Protein AF-A0A534JIA8-F1 (afdb_monomer_lite)

pLDDT: mean 96.09, std 4.93, range [58.75, 98.56]

Radius of gyration: 18.16 Å; chains: 1; bounding box: 33×29×52 Å

Foldseek 3Di:
DVVVVVVCVVVVHDDDPCVVVVVVVQVVLVVVPNVSHPVVVVVVVVVCVVVVVVVVVVVVVVVVVVCCVVVVD

Secondary structure (DSSP, 8-state):
-HHHHHHHHHTT----HHHHHHHHHHHHHHHH-GGGS-HHHHHHHHHHHHHHHHHHHHHHHHHHHHHHHHHT-

Structure (mmCIF, N/CA/C/O backbone):
data_AF-A0A534JIA8-F1
#
_entry.id   AF-A0A534JIA8-F1
#
loop_
_atom_site.group_PDB
_atom_site.id
_atom_site.type_symbol
_atom_site.label_atom_id
_atom_site.label_alt_id
_atom_site.label_comp_id
_atom_site.label_asym_id
_atom_site.label_entity_id
_atom_site.label_seq_id
_atom_site.pdbx_PDB_ins_code
_atom_site.Cartn_x
_atom_site.Cartn_y
_atom_site.Cartn_z
_atom_site.occupancy
_atom_site.B_iso_or_equiv
_atom_site.auth_seq_id
_atom_site.auth_comp_id
_atom_site.auth_asym_id
_atom_site.auth_atom_id
_atom_site.pdbx_PDB_model_num
ATOM 1 N N . GLY A 1 1 ? 12.368 7.525 -8.423 1.00 90.12 1 GLY A N 1
ATOM 2 C CA . GLY A 1 1 ? 12.317 6.834 -7.121 1.00 90.12 1 GLY A CA 1
ATOM 3 C C . GLY A 1 1 ? 12.825 7.738 -6.019 1.00 90.12 1 GLY A C 1
ATOM 4 O O . GLY A 1 1 ? 12.032 8.482 -5.467 1.00 90.12 1 GLY A O 1
ATOM 5 N N . GLY A 1 2 ? 14.137 7.734 -5.756 1.00 95.44 2 GLY A N 1
ATOM 6 C CA . GLY A 1 2 ? 14.745 8.485 -4.645 1.00 95.44 2 GLY A CA 1
ATOM 7 C C . GLY A 1 2 ? 14.451 9.989 -4.634 1.00 95.44 2 GLY A C 1
ATOM 8 O O . GLY A 1 2 ? 14.020 10.499 -3.611 1.00 95.44 2 GLY A O 1
ATOM 9 N N . ILE A 1 3 ? 14.575 10.675 -5.777 1.00 97.19 3 ILE A N 1
ATOM 10 C CA . ILE A 1 3 ? 14.265 12.118 -5.879 1.00 97.19 3 ILE A CA 1
ATOM 11 C C . ILE A 1 3 ? 12.805 12.411 -5.499 1.00 97.19 3 ILE A C 1
ATOM 13 O O . ILE A 1 3 ? 12.538 13.359 -4.769 1.00 97.19 3 ILE A O 1
ATOM 17 N N . ALA A 1 4 ? 11.863 11.572 -5.943 1.00 96.75 4 ALA A N 1
ATOM 18 C CA . ALA A 1 4 ? 10.451 11.734 -5.601 1.00 96.75 4 ALA A CA 1
ATOM 19 C C . ALA A 1 4 ? 10.213 11.548 -4.095 1.00 96.75 4 ALA A C 1
ATOM 21 O O . ALA A 1 4 ? 9.524 12.362 -3.494 1.00 96.75 4 ALA A O 1
ATOM 22 N N . LEU A 1 5 ? 10.829 10.528 -3.481 1.00 97.75 5 LEU A N 1
ATOM 23 C CA . LEU A 1 5 ? 10.726 10.295 -2.036 1.00 97.75 5 LEU A CA 1
ATOM 24 C C . LEU A 1 5 ? 11.345 11.422 -1.209 1.00 97.75 5 LEU A C 1
ATOM 26 O O . LEU A 1 5 ? 10.750 11.846 -0.222 1.00 97.75 5 LEU A O 1
ATOM 30 N N . ALA A 1 6 ? 12.509 11.926 -1.621 1.00 97.94 6 ALA A N 1
ATOM 31 C CA . ALA A 1 6 ? 13.142 13.072 -0.981 1.00 97.94 6 ALA A CA 1
ATOM 32 C C . ALA A 1 6 ? 12.242 14.314 -1.074 1.00 97.94 6 ALA A C 1
ATOM 34 O O . ALA A 1 6 ? 12.012 14.975 -0.067 1.00 97.94 6 ALA A O 1
ATOM 35 N N . GLY A 1 7 ? 11.660 14.580 -2.248 1.00 98.12 7 GLY A N 1
ATOM 36 C CA . GLY A 1 7 ? 10.713 15.678 -2.438 1.00 98.12 7 GLY A CA 1
ATOM 37 C C . GLY A 1 7 ? 9.479 15.565 -1.540 1.00 98.12 7 GLY A C 1
ATOM 38 O O . GLY A 1 7 ? 9.129 16.524 -0.860 1.00 98.12 7 GLY A O 1
ATOM 39 N N . THR A 1 8 ? 8.847 14.389 -1.472 1.00 97.31 8 THR A N 1
ATOM 40 C CA . THR A 1 8 ? 7.665 14.176 -0.616 1.00 97.31 8 THR A CA 1
ATOM 41 C C . THR A 1 8 ? 7.995 14.250 0.872 1.00 97.31 8 THR A C 1
ATOM 43 O O . THR A 1 8 ? 7.190 14.762 1.642 1.00 97.31 8 THR A O 1
ATOM 46 N N . ALA A 1 9 ? 9.183 13.787 1.274 1.00 96.75 9 ALA A N 1
ATOM 47 C CA . ALA A 1 9 ? 9.644 13.874 2.656 1.00 96.75 9 ALA A CA 1
ATOM 48 C C . ALA A 1 9 ? 9.889 15.329 3.079 1.00 96.75 9 ALA A C 1
ATOM 50 O O . ALA A 1 9 ? 9.414 15.742 4.132 1.00 96.75 9 ALA A O 1
ATOM 51 N N . LEU A 1 10 ? 10.563 16.123 2.236 1.00 98.25 10 LEU A N 1
ATOM 52 C CA . LEU A 1 10 ? 10.788 17.553 2.481 1.00 98.25 10 LEU A CA 1
ATOM 53 C C . LEU A 1 10 ? 9.479 18.354 2.496 1.00 98.25 10 LEU A C 1
ATOM 55 O O . LEU A 1 10 ? 9.364 19.325 3.235 1.00 98.25 10 LEU A O 1
ATOM 59 N N . ALA A 1 11 ? 8.488 17.933 1.708 1.00 97.69 11 ALA A N 1
ATOM 60 C CA . ALA A 1 11 ? 7.164 18.547 1.674 1.00 97.69 11 ALA A CA 1
ATOM 61 C C . ALA A 1 11 ? 6.227 18.081 2.809 1.00 97.69 11 ALA A C 1
ATOM 63 O O . ALA A 1 11 ? 5.103 18.570 2.896 1.00 97.69 11 ALA A O 1
ATOM 64 N N . GLY A 1 12 ? 6.639 17.120 3.647 1.00 96.69 12 GLY A N 1
ATOM 65 C CA . GLY A 1 12 ? 5.799 16.565 4.717 1.00 96.69 12 GLY A CA 1
ATOM 66 C C . GLY A 1 12 ? 4.576 15.783 4.220 1.00 96.69 12 GLY A C 1
ATOM 67 O O . GLY A 1 12 ? 3.626 15.583 4.973 1.00 96.69 12 GLY A O 1
ATOM 68 N N . VAL A 1 13 ? 4.573 15.344 2.957 1.00 97.62 13 VAL A N 1
ATOM 69 C CA . VAL A 1 13 ? 3.443 14.626 2.357 1.00 97.62 13 VAL A CA 1
ATOM 70 C C . VAL A 1 13 ? 3.602 13.127 2.626 1.00 97.62 13 VAL A C 1
ATOM 72 O O . VAL A 1 13 ? 4.558 12.521 2.129 1.00 97.62 13 VAL A O 1
ATOM 75 N N . PRO A 1 14 ? 2.680 12.490 3.372 1.00 96.00 14 PRO A N 1
ATOM 76 C CA . PRO A 1 14 ? 2.760 11.061 3.631 1.00 96.00 14 PRO A CA 1
ATOM 77 C C . PRO A 1 14 ? 2.499 10.284 2.337 1.00 96.00 14 PRO A C 1
ATOM 79 O O . PRO A 1 14 ? 1.437 10.391 1.725 1.00 96.00 14 PRO A O 1
ATOM 82 N N . VAL A 1 15 ? 3.475 9.477 1.922 1.00 96.56 15 VAL A N 1
ATOM 83 C CA . VAL A 1 15 ? 3.385 8.632 0.726 1.00 96.56 15 VAL A CA 1
ATOM 84 C C . VAL A 1 15 ? 3.871 7.215 1.013 1.00 96.56 15 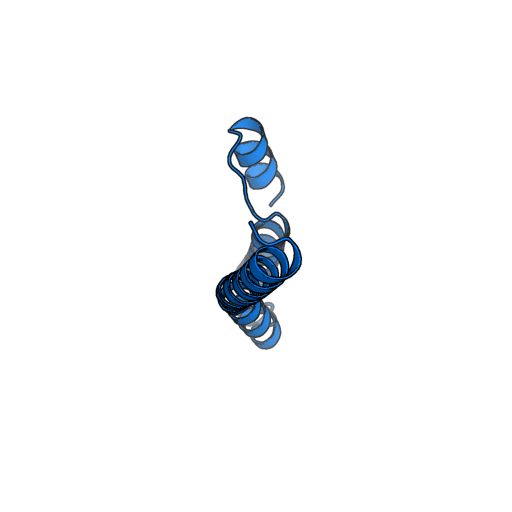VAL A C 1
ATOM 86 O O . VAL A 1 15 ? 4.719 6.985 1.874 1.00 96.56 15 VAL A O 1
ATOM 89 N N . SER A 1 16 ? 3.367 6.243 0.252 1.00 95.75 16 SER A N 1
ATOM 90 C CA . SER A 1 16 ? 3.860 4.865 0.309 1.00 95.75 16 SER A CA 1
ATOM 91 C C . SER A 1 16 ? 5.195 4.738 -0.430 1.00 95.75 16 SER A C 1
ATOM 93 O O . SER A 1 16 ? 5.248 4.822 -1.661 1.00 95.75 16 SER A O 1
ATOM 95 N N . THR A 1 17 ? 6.279 4.476 0.305 1.00 96.38 17 THR A N 1
ATOM 96 C CA . THR A 1 17 ? 7.613 4.257 -0.282 1.00 96.38 17 THR A CA 1
ATOM 97 C C . THR A 1 17 ? 7.644 3.026 -1.189 1.00 96.38 17 THR A C 1
ATOM 99 O O . THR A 1 17 ? 8.252 3.069 -2.260 1.00 96.38 17 THR A O 1
ATOM 102 N N . THR A 1 18 ? 6.917 1.962 -0.829 1.00 96.06 18 THR A N 1
ATOM 103 C CA . THR A 1 18 ? 6.761 0.758 -1.655 1.00 96.06 18 THR A CA 1
ATOM 104 C C . THR A 1 18 ? 6.109 1.082 -2.995 1.00 96.06 18 THR A C 1
ATOM 106 O O . THR A 1 18 ? 6.636 0.684 -4.030 1.00 96.06 18 THR A O 1
ATOM 109 N N . HIS A 1 19 ? 5.017 1.856 -3.005 1.00 96.38 19 HIS A N 1
ATOM 110 C CA . HIS A 1 19 ? 4.349 2.249 -4.248 1.00 96.38 19 HIS A CA 1
ATOM 111 C C . HIS A 1 19 ? 5.300 3.059 -5.148 1.00 96.38 19 HIS A C 1
ATOM 113 O O . HIS A 1 19 ? 5.478 2.732 -6.322 1.00 96.38 19 HIS A O 1
ATOM 119 N N . VAL A 1 20 ? 6.002 4.051 -4.591 1.00 97.44 20 VAL A N 1
ATOM 120 C CA . VAL A 1 20 ? 6.933 4.892 -5.363 1.00 97.44 20 VAL A CA 1
ATOM 121 C C . VAL A 1 20 ? 8.096 4.083 -5.951 1.00 97.44 20 VAL A C 1
ATOM 123 O O . VAL A 1 20 ? 8.446 4.270 -7.120 1.00 97.44 20 VAL A O 1
ATOM 126 N N . ILE A 1 21 ? 8.707 3.180 -5.179 1.00 97.88 21 ILE A N 1
ATOM 127 C CA . ILE A 1 21 ? 9.847 2.381 -5.653 1.00 97.88 21 ILE A CA 1
ATOM 128 C C . ILE A 1 21 ? 9.406 1.296 -6.639 1.00 97.88 21 ILE A C 1
ATOM 130 O O . ILE A 1 21 ? 10.026 1.171 -7.695 1.00 97.88 21 ILE A O 1
ATOM 134 N N . SER A 1 22 ? 8.327 0.555 -6.364 1.00 97.00 22 SER A N 1
ATOM 135 C CA . SER A 1 22 ? 7.814 -0.460 -7.294 1.00 97.00 22 SER A CA 1
ATOM 136 C C . SER A 1 22 ? 7.449 0.154 -8.646 1.00 97.00 22 SER A C 1
ATOM 138 O O . SER A 1 22 ? 7.845 -0.380 -9.682 1.00 97.00 22 SER A O 1
ATOM 140 N N . SER A 1 23 ? 6.775 1.308 -8.655 1.00 96.75 23 SER A N 1
ATOM 141 C CA . SER A 1 23 ? 6.452 2.029 -9.892 1.00 96.75 23 SER A CA 1
ATOM 142 C C . SER A 1 23 ? 7.694 2.563 -10.606 1.00 96.75 23 SER A C 1
ATOM 144 O O . SER A 1 23 ? 7.767 2.483 -11.831 1.00 96.75 23 SER A O 1
ATOM 146 N N . ALA A 1 24 ? 8.716 3.021 -9.874 1.00 97.62 24 ALA A N 1
ATOM 147 C CA . ALA A 1 24 ? 9.987 3.421 -10.476 1.00 97.62 24 ALA A CA 1
ATOM 148 C C . ALA A 1 24 ? 10.712 2.243 -11.154 1.00 97.62 24 ALA A C 1
ATOM 150 O O . ALA A 1 24 ? 11.217 2.403 -12.263 1.00 97.62 24 ALA A O 1
ATOM 151 N N . ILE A 1 25 ? 10.729 1.059 -10.532 1.00 96.81 25 ILE A N 1
ATOM 152 C CA . ILE A 1 25 ? 11.324 -0.158 -11.113 1.00 96.81 25 ILE A CA 1
ATOM 153 C C . ILE A 1 25 ? 10.568 -0.574 -12.381 1.00 96.81 25 ILE A C 1
ATOM 155 O O . ILE A 1 25 ? 11.193 -0.858 -13.403 1.00 96.81 25 ILE A O 1
ATOM 159 N N . MET A 1 26 ? 9.230 -0.571 -12.343 1.00 97.31 26 MET A N 1
ATOM 160 C CA . MET A 1 26 ? 8.405 -0.840 -13.527 1.00 97.31 26 MET A CA 1
ATOM 161 C C . MET A 1 26 ? 8.685 0.173 -14.647 1.00 97.31 26 MET A C 1
ATOM 163 O O . MET A 1 26 ? 8.848 -0.226 -15.798 1.00 97.31 26 MET A O 1
ATOM 167 N N . GLY A 1 27 ? 8.826 1.458 -14.305 1.00 96.56 27 GLY A N 1
ATOM 168 C CA . GLY A 1 27 ? 9.192 2.521 -15.241 1.00 96.56 27 GLY A CA 1
ATOM 169 C C . GLY A 1 27 ? 10.550 2.293 -15.909 1.00 96.56 27 GLY A C 1
ATOM 170 O O . GLY A 1 27 ? 10.642 2.367 -17.130 1.00 96.56 27 GLY A O 1
ATOM 171 N N . VAL A 1 28 ? 11.588 1.931 -15.144 1.00 97.06 28 VAL A N 1
ATOM 172 C CA . VAL A 1 28 ? 12.921 1.602 -15.692 1.00 97.06 28 VAL A CA 1
ATOM 173 C C . VAL A 1 28 ? 12.868 0.382 -16.620 1.00 97.06 28 VAL A C 1
ATOM 175 O O . VAL A 1 28 ? 13.536 0.359 -17.649 1.00 97.06 28 VAL A O 1
ATOM 178 N N . GLY A 1 29 ? 12.062 -0.633 -16.301 1.00 95.94 29 GLY A N 1
ATOM 179 C CA . GLY A 1 29 ? 11.847 -1.764 -17.209 1.00 95.94 29 GLY A CA 1
ATOM 180 C C . GLY A 1 29 ? 11.197 -1.328 -18.527 1.00 95.94 29 GLY A C 1
ATOM 181 O O . GLY A 1 29 ? 11.644 -1.724 -19.606 1.00 95.94 29 GLY A O 1
ATOM 182 N N . ALA A 1 30 ? 10.185 -0.462 -18.441 1.00 97.06 30 ALA A N 1
ATOM 183 C CA . ALA A 1 30 ? 9.431 0.024 -19.590 1.00 97.06 30 ALA A CA 1
ATOM 184 C C . ALA A 1 30 ? 10.269 0.880 -20.556 1.00 97.06 30 ALA A C 1
ATOM 186 O O . ALA A 1 30 ? 10.034 0.797 -21.760 1.00 97.06 30 ALA A O 1
ATOM 187 N N . THR A 1 31 ? 11.271 1.634 -20.075 1.00 97.19 31 THR A N 1
ATOM 188 C CA . THR A 1 31 ? 12.161 2.427 -20.952 1.00 97.19 31 THR A CA 1
ATOM 189 C C . THR A 1 31 ? 13.064 1.568 -21.832 1.00 97.19 31 THR A C 1
ATOM 191 O O . THR A 1 31 ? 13.489 2.017 -22.892 1.00 97.19 31 THR A O 1
ATOM 194 N N . ARG A 1 32 ? 13.363 0.329 -21.422 1.00 94.75 32 ARG A N 1
ATOM 195 C CA . ARG A 1 32 ? 14.115 -0.623 -22.252 1.00 94.75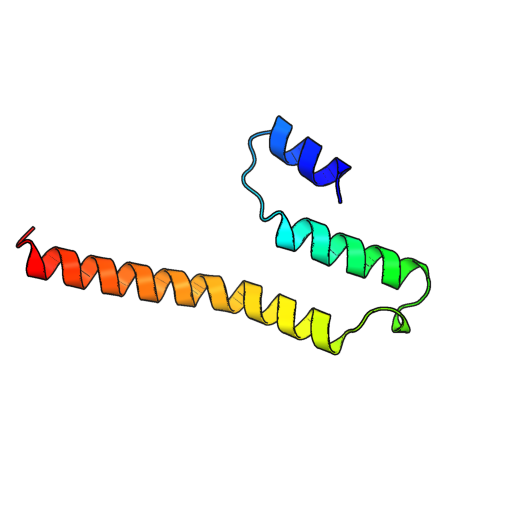 32 ARG A CA 1
ATOM 196 C C . ARG A 1 32 ? 13.197 -1.282 -23.275 1.00 94.75 32 ARG A C 1
ATOM 198 O O . ARG A 1 32 ? 13.512 -1.294 -24.458 1.00 94.75 32 ARG A O 1
ATOM 205 N N . ARG A 1 33 ? 12.089 -1.866 -22.808 1.00 93.81 33 ARG A N 1
ATOM 206 C CA . ARG A 1 33 ? 10.988 -2.408 -23.623 1.00 93.81 33 ARG A CA 1
ATOM 207 C C . ARG A 1 33 ? 9.821 -2.781 -22.719 1.00 93.81 33 ARG A C 1
ATOM 209 O O . ARG A 1 33 ? 10.034 -3.301 -21.626 1.00 93.81 33 ARG A O 1
ATOM 216 N N . LEU A 1 34 ? 8.587 -2.645 -23.204 1.00 94.00 34 LEU A N 1
ATOM 217 C CA . LEU A 1 34 ? 7.396 -2.993 -22.417 1.00 94.00 34 LEU A CA 1
ATOM 218 C C . LEU A 1 34 ? 7.405 -4.454 -21.938 1.00 94.00 34 LEU A C 1
ATOM 220 O O . LEU A 1 34 ? 6.966 -4.736 -20.829 1.00 94.00 34 LEU A O 1
ATOM 224 N N . SER A 1 35 ? 7.960 -5.386 -22.714 1.00 94.06 35 SER A N 1
ATOM 225 C CA . SER A 1 35 ? 8.060 -6.802 -22.327 1.00 94.06 35 SER A CA 1
ATOM 226 C C . SER A 1 35 ? 9.080 -7.093 -21.219 1.00 94.06 35 SER A C 1
ATOM 228 O O . SER A 1 35 ? 9.057 -8.180 -20.649 1.00 94.06 35 SER A O 1
ATOM 230 N N . ALA A 1 36 ? 9.975 -6.153 -20.887 1.00 95.38 36 ALA A N 1
ATOM 231 C CA . ALA A 1 36 ? 10.899 -6.303 -19.761 1.00 95.38 36 ALA A CA 1
ATOM 232 C C . ALA A 1 36 ? 10.190 -6.136 -18.407 1.00 95.38 36 ALA A C 1
ATOM 234 O O . ALA A 1 36 ? 10.698 -6.586 -17.380 1.00 95.38 36 ALA A O 1
ATOM 235 N N . VAL A 1 37 ? 9.003 -5.524 -18.399 1.00 97.38 37 VAL A N 1
ATOM 236 C CA . VAL A 1 37 ? 8.158 -5.440 -17.210 1.00 97.38 37 VAL A CA 1
ATOM 237 C C . VAL A 1 37 ? 7.425 -6.764 -17.014 1.00 97.38 37 VAL A C 1
ATOM 239 O O . VAL A 1 37 ? 6.757 -7.282 -17.908 1.00 97.38 37 VAL A O 1
ATOM 242 N N . ARG A 1 38 ? 7.492 -7.305 -15.795 1.00 96.50 38 ARG A N 1
ATOM 243 C CA . ARG A 1 38 ? 6.724 -8.492 -15.400 1.00 96.50 38 ARG A CA 1
ATOM 244 C C . ARG A 1 38 ? 5.266 -8.114 -15.125 1.00 96.50 38 ARG A C 1
ATOM 246 O O . ARG A 1 38 ? 4.856 -8.013 -13.970 1.00 96.50 38 ARG A O 1
ATOM 253 N N . TRP A 1 39 ? 4.470 -7.927 -16.177 1.00 96.69 39 TRP A N 1
ATOM 254 C CA . TRP A 1 39 ? 3.080 -7.449 -16.084 1.00 96.69 39 TRP A CA 1
ATOM 255 C C . TRP A 1 39 ? 2.174 -8.283 -15.172 1.00 96.69 39 TRP A C 1
ATOM 257 O O . TRP A 1 39 ? 1.308 -7.727 -14.499 1.00 96.69 39 TRP A O 1
ATOM 267 N N . GLY A 1 40 ? 2.397 -9.599 -15.089 1.00 97.44 40 GLY A N 1
ATOM 268 C CA . GLY A 1 40 ? 1.668 -10.459 -14.151 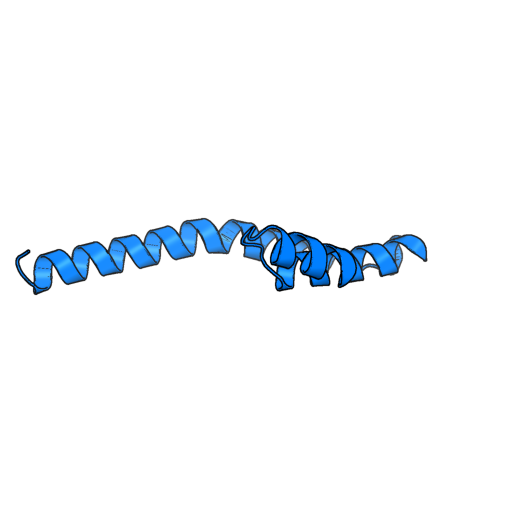1.00 97.44 40 GLY A CA 1
ATOM 269 C C . GLY A 1 40 ? 1.906 -10.080 -12.684 1.00 97.44 40 GLY A C 1
ATOM 270 O O . GLY A 1 40 ? 0.969 -10.071 -11.890 1.00 97.44 40 GLY A O 1
ATOM 271 N N . VAL A 1 41 ? 3.139 -9.706 -12.330 1.00 96.81 41 VAL A N 1
ATOM 272 C CA . VAL A 1 41 ? 3.493 -9.237 -10.982 1.00 96.81 41 VAL A CA 1
ATOM 273 C C . VAL A 1 41 ? 2.986 -7.815 -10.766 1.00 96.81 41 VAL A C 1
ATOM 275 O O . VAL A 1 41 ? 2.342 -7.554 -9.756 1.00 96.81 41 VAL A O 1
ATOM 278 N N . ALA A 1 42 ? 3.192 -6.924 -11.741 1.00 97.00 42 ALA A N 1
ATOM 279 C CA . ALA A 1 42 ? 2.700 -5.546 -11.694 1.00 97.00 42 ALA A CA 1
ATOM 280 C C . ALA A 1 42 ? 1.192 -5.486 -11.404 1.00 97.00 42 ALA A C 1
ATOM 282 O O . ALA A 1 42 ? 0.751 -4.782 -10.502 1.00 97.00 42 ALA A O 1
ATOM 283 N N . ARG A 1 43 ? 0.399 -6.301 -12.109 1.00 97.62 43 ARG A N 1
ATOM 284 C CA . ARG A 1 43 ? -1.052 -6.380 -11.908 1.00 97.62 43 ARG A CA 1
ATOM 285 C C . ARG A 1 43 ? -1.424 -6.887 -10.513 1.00 97.62 43 ARG A C 1
ATOM 287 O O . ARG A 1 43 ? -2.335 -6.340 -9.903 1.00 97.62 43 ARG A O 1
ATOM 294 N N . ARG A 1 44 ? -0.731 -7.911 -10.000 1.00 97.88 44 ARG A N 1
ATOM 295 C CA . ARG A 1 44 ? -0.954 -8.420 -8.632 1.00 97.88 44 ARG A CA 1
ATOM 296 C C . ARG A 1 44 ? -0.671 -7.351 -7.581 1.00 97.88 44 ARG A C 1
ATOM 298 O O . ARG A 1 44 ? -1.440 -7.219 -6.640 1.00 97.88 44 ARG A O 1
ATOM 305 N N . ILE A 1 45 ? 0.397 -6.579 -7.770 1.00 97.31 45 ILE A N 1
ATOM 306 C CA . ILE A 1 45 ? 0.765 -5.471 -6.885 1.00 97.31 45 ILE A CA 1
ATOM 307 C C . ILE A 1 45 ? -0.334 -4.397 -6.877 1.00 97.31 45 ILE A C 1
ATOM 309 O O . ILE A 1 45 ? -0.778 -3.995 -5.806 1.00 97.31 45 ILE A O 1
ATOM 313 N N . VAL A 1 46 ? -0.820 -3.982 -8.051 1.00 97.25 46 VAL A N 1
ATOM 314 C CA . VAL A 1 46 ? -1.891 -2.973 -8.156 1.00 97.25 46 VAL A CA 1
ATOM 315 C C . VAL A 1 46 ? -3.169 -3.439 -7.458 1.00 97.25 46 VAL A C 1
ATOM 317 O O . VAL A 1 46 ? -3.756 -2.683 -6.687 1.00 97.25 46 VAL A O 1
ATOM 320 N N . TRP A 1 47 ? -3.578 -4.695 -7.667 1.00 98.12 47 TRP A N 1
ATOM 321 C CA . TRP A 1 47 ? -4.733 -5.255 -6.961 1.00 98.12 47 TRP A CA 1
ATOM 322 C C . TRP A 1 47 ? -4.524 -5.318 -5.453 1.00 98.12 47 TRP A C 1
ATOM 324 O O . TRP A 1 47 ? -5.446 -4.997 -4.708 1.00 98.12 47 TRP A O 1
ATOM 334 N N . ALA A 1 48 ? -3.323 -5.681 -4.996 1.00 96.75 48 ALA A N 1
ATOM 335 C CA . ALA A 1 48 ? -3.005 -5.671 -3.576 1.00 96.75 48 ALA A CA 1
ATOM 336 C C . ALA A 1 48 ? -3.183 -4.266 -2.979 1.00 96.75 48 ALA A C 1
ATOM 338 O O . ALA A 1 48 ? -3.860 -4.144 -1.967 1.00 96.75 48 ALA A O 1
ATOM 339 N N . TRP A 1 49 ? -2.681 -3.209 -3.629 1.00 96.19 49 TRP A N 1
ATOM 340 C CA . TRP A 1 49 ? -2.844 -1.827 -3.152 1.00 96.19 49 TRP A CA 1
ATOM 341 C C . TRP A 1 49 ? -4.310 -1.424 -2.987 1.00 96.19 49 TRP A C 1
ATOM 343 O O . TRP A 1 49 ? -4.685 -0.848 -1.965 1.00 96.19 49 TRP A O 1
ATOM 353 N N . VAL A 1 50 ? -5.145 -1.753 -3.976 1.00 97.12 50 VAL A N 1
ATOM 354 C CA . VAL A 1 50 ? -6.577 -1.438 -3.928 1.00 97.12 50 VAL A CA 1
ATOM 355 C C . VAL A 1 50 ? -7.271 -2.234 -2.830 1.00 97.12 50 VAL A C 1
ATOM 357 O O . VAL A 1 50 ? -8.048 -1.654 -2.085 1.00 97.12 50 VAL A O 1
ATOM 360 N N . LEU A 1 51 ? -6.980 -3.531 -2.692 1.00 97.56 51 LEU A N 1
ATOM 361 C CA . LEU A 1 51 ? -7.626 -4.409 -1.710 1.00 97.56 51 LEU A CA 1
ATOM 362 C C . LEU A 1 51 ? -7.183 -4.139 -0.268 1.00 97.56 51 LEU A C 1
ATOM 364 O O . LEU A 1 51 ? -7.970 -4.333 0.657 1.00 97.56 51 LEU A O 1
ATOM 368 N N . THR A 1 52 ? -5.956 -3.662 -0.050 1.00 96.38 52 THR A N 1
ATOM 369 C CA . THR A 1 52 ? -5.458 -3.372 1.302 1.00 96.38 52 THR A CA 1
ATOM 370 C C . THR A 1 52 ? -6.206 -2.232 1.986 1.00 96.38 52 THR A C 1
ATOM 372 O O . THR A 1 52 ? -6.329 -2.251 3.207 1.00 96.38 52 THR A O 1
ATOM 375 N N . ILE A 1 53 ? -6.747 -1.270 1.233 1.00 96.12 53 ILE A N 1
ATOM 376 C CA . ILE A 1 53 ? -7.517 -0.146 1.787 1.00 96.12 53 ILE A CA 1
ATOM 377 C C . ILE A 1 53 ? -8.834 -0.620 2.438 1.00 96.12 53 ILE A C 1
ATOM 379 O O . ILE A 1 53 ? -8.989 -0.422 3.645 1.00 96.12 53 ILE A O 1
ATOM 383 N N . PRO A 1 54 ? -9.769 -1.278 1.719 1.00 97.88 54 PRO A N 1
ATOM 384 C CA . PRO A 1 54 ? -11.006 -1.765 2.317 1.00 97.88 54 PRO A CA 1
ATO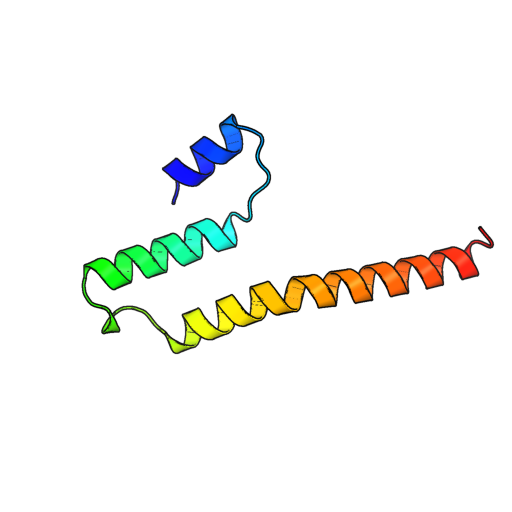M 385 C C . PRO A 1 54 ? -10.741 -2.854 3.357 1.00 97.88 54 PRO A C 1
ATOM 387 O O . PRO A 1 54 ? -11.395 -2.853 4.393 1.00 97.88 54 PRO A O 1
ATOM 390 N N . ALA A 1 55 ? -9.758 -3.737 3.143 1.00 98.12 55 ALA A N 1
ATOM 391 C CA . ALA A 1 55 ? -9.400 -4.743 4.141 1.00 98.12 55 ALA A CA 1
ATOM 392 C C . ALA A 1 55 ? -8.966 -4.097 5.467 1.00 98.12 55 ALA A C 1
ATOM 394 O O . ALA A 1 55 ? -9.448 -4.492 6.526 1.00 98.12 55 ALA A O 1
ATOM 395 N N . SER A 1 56 ? -8.122 -3.060 5.415 1.00 97.44 56 SER A N 1
ATOM 396 C CA . SER A 1 56 ? -7.693 -2.336 6.620 1.00 97.44 56 SER A CA 1
ATOM 397 C C . SER A 1 56 ? -8.855 -1.605 7.289 1.00 97.44 56 SER A C 1
ATOM 399 O O . SER A 1 56 ? -8.956 -1.628 8.512 1.00 97.44 56 SER A O 1
ATOM 401 N N . ALA A 1 57 ? -9.761 -1.006 6.507 1.00 98.12 57 ALA A N 1
ATOM 402 C CA . ALA A 1 57 ? -10.956 -0.349 7.036 1.00 98.12 57 ALA A CA 1
ATOM 403 C C . ALA A 1 57 ? -11.886 -1.336 7.761 1.00 98.12 57 ALA A C 1
ATOM 405 O O . ALA A 1 57 ? -12.348 -1.051 8.864 1.00 98.12 57 ALA A O 1
ATOM 406 N N . VAL A 1 58 ? -12.117 -2.516 7.176 1.00 98.56 58 VAL A N 1
ATOM 407 C CA . VAL A 1 58 ? -12.931 -3.577 7.787 1.00 98.56 58 VAL A CA 1
ATOM 408 C C . VAL A 1 58 ? -12.290 -4.073 9.079 1.00 98.56 58 VAL A C 1
ATOM 410 O O . VAL A 1 58 ? -12.961 -4.126 10.107 1.00 98.56 58 VAL A O 1
ATOM 413 N N . VAL A 1 59 ? -10.993 -4.393 9.055 1.00 98.44 59 VAL A N 1
ATOM 414 C CA . VAL A 1 59 ? -10.275 -4.874 10.245 1.00 98.44 59 VAL A CA 1
ATOM 415 C C . VAL A 1 59 ? -10.302 -3.823 11.354 1.00 98.44 59 VAL A C 1
ATOM 417 O O . VAL A 1 59 ? -10.650 -4.149 12.486 1.00 98.44 59 VAL A O 1
ATOM 420 N N . ALA A 1 60 ? -10.010 -2.559 11.038 1.00 98.31 60 ALA A N 1
ATOM 421 C CA . ALA A 1 60 ? -10.067 -1.470 12.010 1.00 98.31 60 ALA A CA 1
ATOM 422 C C . ALA A 1 60 ? -11.480 -1.286 12.590 1.00 98.31 60 ALA A C 1
ATOM 424 O O . ALA A 1 60 ? -11.627 -1.121 13.799 1.00 98.31 60 ALA A O 1
ATOM 425 N N . GLY A 1 61 ? -12.521 -1.369 11.755 1.00 98.12 61 GLY A N 1
ATOM 426 C CA . GLY A 1 61 ? -13.916 -1.271 12.188 1.00 98.12 61 GLY A CA 1
ATOM 427 C C . GLY A 1 61 ? -14.329 -2.405 13.126 1.00 98.12 61 GLY A C 1
ATOM 428 O O . GLY A 1 61 ? -14.924 -2.151 14.171 1.00 98.12 61 GLY A O 1
ATOM 429 N N . VAL A 1 62 ? -13.962 -3.649 12.801 1.00 98.31 62 VAL A N 1
ATOM 430 C CA . VAL A 1 62 ? -14.222 -4.813 13.662 1.00 98.31 62 VAL A CA 1
ATOM 431 C C . VAL A 1 62 ? -13.517 -4.653 15.006 1.00 98.31 62 VAL A C 1
ATOM 433 O O . VAL A 1 62 ? -14.152 -4.803 16.047 1.00 98.31 62 VAL A O 1
ATOM 436 N N . VAL A 1 63 ? -12.231 -4.293 14.996 1.00 97.94 63 VAL A N 1
ATOM 437 C CA . VAL A 1 63 ? -11.460 -4.072 16.228 1.00 97.94 63 VAL A CA 1
ATOM 438 C C . VAL A 1 63 ? -12.089 -2.966 17.075 1.00 97.94 63 VAL A C 1
ATOM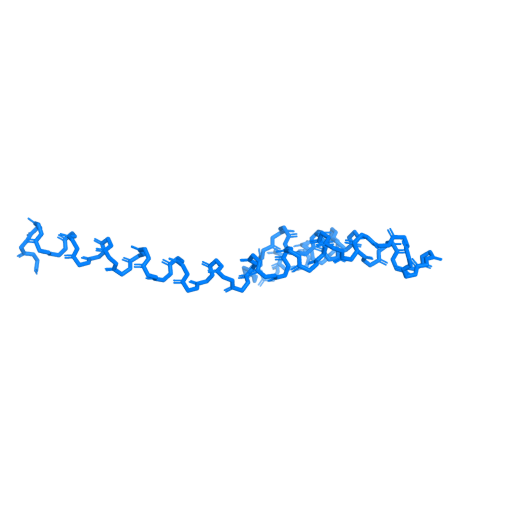 440 O O . VAL A 1 63 ? -12.254 -3.147 18.278 1.00 97.94 63 VAL A O 1
ATOM 443 N N . TYR A 1 64 ? -12.505 -1.854 16.463 1.00 97.31 64 TYR A N 1
ATOM 444 C CA . TYR A 1 64 ? -13.179 -0.764 17.167 1.00 97.31 64 TYR A CA 1
ATOM 445 C C . TYR A 1 64 ? -14.474 -1.225 17.847 1.00 97.31 64 TYR A C 1
ATOM 447 O O . TYR A 1 64 ? -14.674 -0.945 19.027 1.00 97.31 64 TYR A O 1
ATOM 455 N N . VAL A 1 65 ? -15.335 -1.960 17.135 1.00 97.44 65 VAL A N 1
ATOM 456 C CA . VAL A 1 65 ? -16.598 -2.468 17.695 1.00 97.44 65 VAL A CA 1
ATOM 457 C C . VAL A 1 65 ? -16.336 -3.422 18.859 1.00 97.44 65 VAL A C 1
ATOM 459 O O . VAL A 1 65 ? -16.967 -3.289 19.905 1.00 97.44 65 VAL A O 1
ATOM 462 N N . VAL A 1 66 ? -15.383 -4.345 18.705 1.00 97.38 66 VAL A N 1
ATOM 463 C CA . VAL A 1 66 ? -15.009 -5.293 19.763 1.00 97.38 66 VAL A CA 1
ATOM 464 C C . VAL A 1 66 ? -14.513 -4.556 21.003 1.00 97.38 66 VAL A C 1
ATOM 466 O O . VAL A 1 66 ? -14.984 -4.834 22.102 1.00 97.38 66 VAL A O 1
ATOM 469 N N . LEU A 1 67 ? -13.604 -3.591 20.836 1.00 97.19 67 LEU A N 1
ATOM 470 C CA . LEU A 1 67 ? -13.072 -2.806 21.950 1.00 97.19 67 LEU A CA 1
ATOM 471 C C . LEU A 1 67 ? -14.155 -1.969 22.627 1.00 97.19 67 LEU A C 1
ATOM 473 O O . LEU A 1 67 ? -14.195 -1.921 23.852 1.00 97.19 67 LEU A O 1
ATOM 477 N N . LYS A 1 68 ? -15.055 -1.355 21.853 1.00 96.38 68 LYS A N 1
ATOM 478 C CA . LYS A 1 68 ? -16.173 -0.576 22.387 1.00 96.38 68 LYS A CA 1
ATOM 479 C C . LYS A 1 68 ? -17.082 -1.433 23.269 1.00 96.38 68 LYS A C 1
ATOM 481 O O . LYS A 1 68 ? -17.372 -1.052 24.397 1.00 96.38 68 LYS A O 1
ATOM 486 N N . VAL A 1 69 ? -17.484 -2.608 22.777 1.00 96.25 69 VAL A N 1
ATOM 487 C CA . VAL A 1 69 ? -18.338 -3.538 23.533 1.00 96.25 69 VAL A CA 1
ATOM 488 C C . VAL A 1 69 ? -17.613 -4.069 24.771 1.00 96.25 69 VAL A C 1
ATOM 490 O O . VAL A 1 69 ? -18.185 -4.073 25.856 1.00 96.25 69 VAL A O 1
ATOM 493 N N . ALA A 1 70 ? -16.353 -4.490 24.636 1.00 94.69 70 ALA A N 1
ATOM 494 C CA . ALA A 1 70 ? -15.591 -5.086 25.732 1.00 94.69 70 ALA A CA 1
ATOM 495 C C . ALA A 1 70 ? -15.272 -4.091 26.858 1.00 94.69 70 ALA A C 1
ATOM 497 O O . ALA A 1 70 ? -15.325 -4.452 28.031 1.00 94.69 70 ALA A O 1
ATOM 498 N N . LEU A 1 71 ? -14.946 -2.843 26.513 1.00 95.06 71 LEU A N 1
ATOM 499 C CA . LEU A 1 71 ? -14.601 -1.800 27.4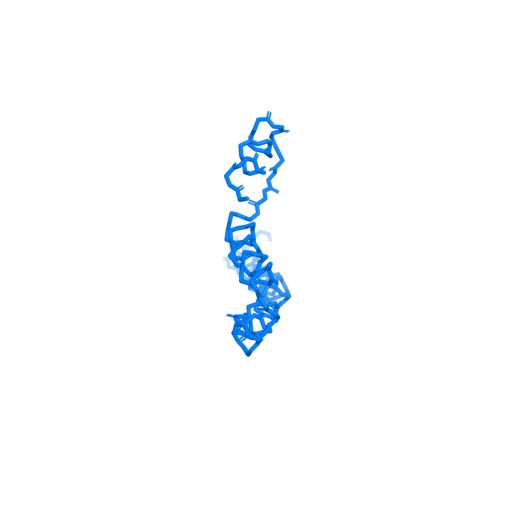81 1.00 95.06 71 LEU A CA 1
ATOM 500 C C . LEU A 1 71 ? -15.828 -1.050 28.017 1.00 95.06 71 LEU A C 1
ATOM 502 O O . LEU A 1 71 ? -15.665 -0.189 28.876 1.00 95.06 71 LEU A O 1
ATOM 506 N N . SER A 1 72 ? -17.039 -1.381 27.545 1.00 81.50 72 SER A N 1
ATOM 507 C CA . SER A 1 72 ? -18.287 -0.683 27.900 1.00 81.50 72 SER A CA 1
ATOM 508 C C . SER A 1 72 ? -18.195 0.847 27.745 1.00 81.50 72 SER A C 1
ATOM 510 O O . SER A 1 72 ? -18.812 1.580 28.517 1.00 81.50 72 SER A O 1
ATOM 512 N N . LEU A 1 73 ? -17.398 1.316 26.773 1.00 58.75 73 LEU A N 1
ATOM 513 C CA . LEU A 1 73 ? -17.322 2.726 26.371 1.00 58.75 73 LEU A CA 1
ATOM 514 C C . LEU A 1 73 ? -18.597 3.170 25.643 1.00 58.75 73 LEU A C 1
ATOM 516 O O . LEU A 1 73 ? -19.130 2.387 24.817 1.00 58.75 73 LEU A O 1
#

Sequence (73 aa):
GGIALAGTALAGVPVSTTHVISSAIMGVGATRRLSAVRWGVARRIVWAWVLTIPASAVVAGVVYVVLKVALSL